Protein AF-A0A2D8UYD3-F1 (afdb_monomer_lite)

Structure (mmCIF, N/CA/C/O backbone):
data_AF-A0A2D8UYD3-F1
#
_entry.id   AF-A0A2D8UYD3-F1
#
loop_
_atom_site.group_PDB
_atom_site.id
_atom_site.type_symbol
_atom_site.label_atom_id
_atom_site.label_alt_id
_atom_site.label_comp_id
_atom_site.label_asym_id
_atom_site.label_entity_id
_atom_site.label_seq_id
_atom_site.pdbx_PDB_ins_code
_atom_site.Cartn_x
_atom_site.Cartn_y
_atom_site.Cartn_z
_atom_site.occupancy
_atom_site.B_iso_or_equiv
_atom_site.auth_seq_id
_atom_site.auth_comp_id
_atom_site.auth_asym_id
_atom_site.auth_atom_id
_atom_site.pdbx_PDB_model_num
ATOM 1 N N . MET A 1 1 ? 12.252 -5.531 -4.525 1.00 89.56 1 MET A N 1
ATOM 2 C CA . MET A 1 1 ? 12.252 -4.787 -3.244 1.00 89.56 1 MET A CA 1
ATOM 3 C C . MET A 1 1 ? 10.997 -5.173 -2.497 1.00 89.56 1 MET A C 1
ATOM 5 O O . MET A 1 1 ? 9.987 -5.334 -3.166 1.00 89.56 1 MET A O 1
ATOM 9 N N . SER A 1 2 ? 11.039 -5.302 -1.172 1.00 94.31 2 SER A N 1
ATOM 10 C CA . SER A 1 2 ? 9.851 -5.682 -0.404 1.00 94.31 2 SER A CA 1
ATOM 11 C C . SER A 1 2 ? 9.692 -4.797 0.833 1.00 94.31 2 SER A C 1
ATOM 13 O O . SER A 1 2 ? 10.687 -4.442 1.465 1.00 94.31 2 SER A O 1
ATOM 15 N N . VAL A 1 3 ? 8.452 -4.422 1.154 1.00 96.56 3 VAL A N 1
ATOM 16 C CA . VAL A 1 3 ? 8.078 -3.594 2.314 1.00 96.56 3 VAL A CA 1
ATOM 17 C C . VAL A 1 3 ? 6.857 -4.218 2.980 1.00 96.56 3 VAL A C 1
ATOM 19 O O . VAL A 1 3 ? 5.926 -4.626 2.292 1.00 96.56 3 VAL A O 1
ATOM 22 N N . GLY A 1 4 ? 6.864 -4.293 4.311 1.00 97.06 4 GLY A N 1
ATOM 23 C CA . GLY A 1 4 ? 5.740 -4.791 5.102 1.00 97.06 4 GLY A CA 1
ATOM 24 C C . GLY A 1 4 ? 5.145 -3.698 5.983 1.00 97.06 4 GLY A C 1
ATOM 25 O O . GLY A 1 4 ? 5.887 -2.925 6.590 1.00 97.06 4 GLY A O 1
ATOM 26 N N . TRP A 1 5 ? 3.817 -3.667 6.076 1.00 97.81 5 TRP A N 1
ATOM 27 C CA . TRP A 1 5 ? 3.069 -2.764 6.946 1.00 97.81 5 TRP A CA 1
ATOM 28 C C . TRP A 1 5 ? 2.193 -3.561 7.904 1.00 97.81 5 TRP A C 1
ATOM 30 O O . TRP A 1 5 ? 1.405 -4.400 7.478 1.00 97.81 5 TRP A O 1
ATOM 40 N N . HIS A 1 6 ? 2.297 -3.245 9.193 1.00 98.06 6 HIS A N 1
ATOM 41 C CA . HIS A 1 6 ? 1.374 -3.712 10.221 1.00 98.06 6 HIS A CA 1
ATOM 42 C C . HIS A 1 6 ? 0.842 -2.484 10.958 1.00 98.06 6 HIS A C 1
ATOM 44 O O . HIS A 1 6 ? 1.592 -1.806 11.663 1.00 98.06 6 HIS A O 1
ATOM 50 N N . MET A 1 7 ? -0.427 -2.149 10.726 1.00 97.75 7 MET A N 1
ATOM 51 C CA . MET A 1 7 ? -1.051 -0.934 11.255 1.00 97.75 7 MET A CA 1
ATOM 52 C C . MET A 1 7 ? -2.448 -1.231 11.783 1.00 97.75 7 MET A C 1
ATOM 54 O O . MET A 1 7 ? -3.140 -2.105 11.267 1.00 97.75 7 MET A O 1
ATOM 58 N N . LYS A 1 8 ? -2.870 -0.466 12.791 1.00 97.62 8 LYS A N 1
ATOM 59 C CA . LYS A 1 8 ? -4.214 -0.526 13.370 1.00 97.62 8 LYS A CA 1
ATOM 60 C C . LYS A 1 8 ? -4.749 0.883 13.569 1.00 97.62 8 LYS A C 1
ATOM 62 O O . LYS A 1 8 ? -4.023 1.755 14.046 1.00 97.62 8 LYS A O 1
ATOM 67 N N . LEU A 1 9 ? -6.019 1.080 13.239 1.00 96.75 9 LEU A N 1
ATOM 68 C CA . LEU A 1 9 ? -6.799 2.249 13.616 1.00 96.75 9 LEU A CA 1
ATOM 69 C C . LEU A 1 9 ? -7.755 1.830 14.731 1.00 96.75 9 LEU A C 1
ATOM 71 O O . LEU A 1 9 ? -8.566 0.917 14.559 1.00 96.75 9 LEU A O 1
ATOM 75 N N . VAL A 1 10 ? -7.634 2.493 15.875 1.00 97.00 10 VAL A N 1
ATOM 76 C CA . VAL A 1 10 ? -8.409 2.196 17.080 1.00 97.00 10 VAL A CA 1
ATOM 77 C C . VAL A 1 10 ? -9.303 3.388 17.380 1.00 97.00 10 VAL A C 1
ATOM 79 O O . VAL A 1 10 ? -8.821 4.520 17.430 1.00 97.00 10 VAL A O 1
ATOM 82 N N . ASP A 1 11 ? -10.591 3.128 17.576 1.00 95.94 11 ASP A N 1
ATOM 83 C CA . ASP A 1 11 ? -11.514 4.122 18.108 1.00 95.94 11 ASP A CA 1
ATOM 84 C C . ASP A 1 11 ? -11.281 4.285 19.616 1.00 95.94 11 ASP A C 1
ATOM 86 O O . ASP A 1 11 ? -11.267 3.308 20.364 1.00 95.94 11 ASP A O 1
ATOM 90 N N . ILE A 1 12 ? -11.084 5.522 20.067 1.00 95.94 12 ILE A N 1
ATOM 91 C CA . ILE A 1 12 ? -10.731 5.821 21.460 1.00 95.94 12 ILE A CA 1
ATOM 92 C C . ILE A 1 12 ? -11.934 5.782 22.404 1.00 95.94 12 ILE A C 1
ATOM 94 O O . ILE A 1 12 ? -11.739 5.643 23.610 1.00 95.94 12 ILE A O 1
ATOM 98 N N . GLU A 1 13 ? -13.157 5.901 21.883 1.00 96.88 13 GLU A N 1
ATOM 99 C CA . GLU A 1 13 ? -14.372 5.863 22.701 1.00 96.88 13 GLU A CA 1
ATOM 100 C C . GLU A 1 13 ? -14.775 4.420 23.015 1.00 96.88 13 GLU A C 1
ATOM 102 O O . GLU A 1 13 ? -14.970 4.062 24.177 1.00 96.88 13 GLU A O 1
ATOM 107 N N . SER A 1 14 ? -14.850 3.566 21.990 1.00 96.06 14 SER A N 1
ATOM 108 C CA . SER A 1 14 ? -15.201 2.147 22.148 1.00 96.06 14 SER A CA 1
ATOM 109 C C . SER A 1 14 ? -14.010 1.233 22.467 1.00 96.06 14 SER A C 1
ATOM 111 O O . SER A 1 14 ? -14.206 0.064 22.820 1.00 96.06 14 SER A O 1
ATOM 113 N N . LEU A 1 15 ? -12.779 1.740 22.319 1.00 96.19 15 LEU A N 1
ATOM 114 C CA . LEU A 1 15 ? -11.522 0.983 22.394 1.00 96.19 15 LEU A CA 1
ATOM 115 C C . LEU A 1 15 ? -11.448 -0.192 21.402 1.00 96.19 15 LEU A C 1
ATOM 117 O O . LEU A 1 15 ?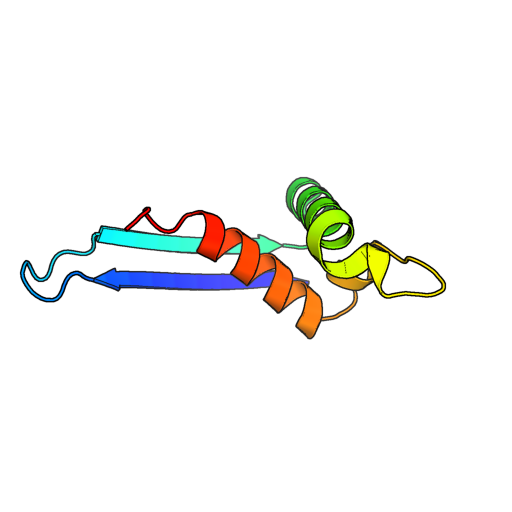 -10.672 -1.130 21.598 1.00 96.19 15 LEU A O 1
ATOM 121 N N . GLN A 1 16 ? -12.253 -0.163 20.337 1.00 97.31 16 GLN A N 1
ATOM 122 C CA . GLN A 1 16 ? -12.267 -1.199 19.308 1.00 97.31 16 GLN A CA 1
ATOM 123 C C . GLN A 1 16 ? -11.294 -0.876 18.175 1.00 97.31 16 GLN A C 1
ATOM 125 O O . GLN A 1 16 ? -11.115 0.277 17.783 1.00 97.31 16 GLN A O 1
ATOM 130 N N . THR A 1 17 ? -10.689 -1.919 17.602 1.00 97.06 17 THR A N 1
ATOM 131 C CA . THR A 1 17 ? -9.960 -1.791 16.333 1.00 97.06 17 THR A CA 1
ATOM 132 C C . THR A 1 17 ? -10.978 -1.720 15.203 1.00 97.06 17 THR A C 1
ATOM 134 O O . THR A 1 17 ? -11.711 -2.679 14.974 1.00 97.06 17 THR A O 1
ATOM 137 N N . ILE A 1 18 ? -11.033 -0.584 14.513 1.00 96.25 18 ILE A N 1
ATOM 138 C CA . ILE A 1 18 ? -12.004 -0.328 13.438 1.00 96.25 18 ILE A CA 1
ATOM 139 C C . ILE A 1 18 ? -11.418 -0.562 12.044 1.00 96.25 18 ILE A C 1
ATOM 141 O O . ILE A 1 18 ? -12.156 -0.675 11.070 1.00 96.25 18 ILE A O 1
ATOM 145 N N . TRP A 1 19 ? -10.093 -0.650 11.944 1.00 97.31 19 TRP A N 1
ATOM 146 C CA . TRP A 1 19 ? -9.382 -1.028 10.730 1.00 97.31 19 TRP A CA 1
ATOM 147 C C . TRP A 1 19 ? -8.002 -1.575 11.104 1.00 97.31 19 TRP A C 1
ATOM 149 O O . TRP A 1 19 ? -7.360 -1.086 12.036 1.00 97.31 19 TRP A O 1
ATOM 159 N N . GLU A 1 20 ? -7.545 -2.599 10.395 1.00 97.81 20 GLU A N 1
ATOM 160 C CA . GLU A 1 20 ? -6.238 -3.225 10.583 1.00 97.81 20 GL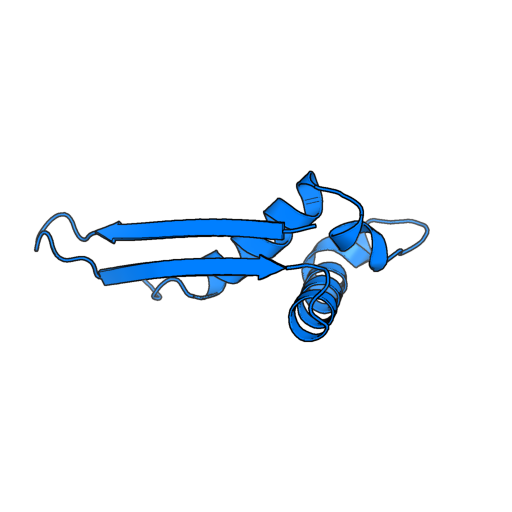U A CA 1
ATOM 161 C C . GLU A 1 20 ? -5.702 -3.690 9.235 1.00 97.81 20 GLU A C 1
ATOM 163 O O . GLU A 1 20 ? -6.460 -4.128 8.370 1.00 97.81 20 GLU A O 1
ATOM 168 N N . ILE A 1 21 ? -4.384 -3.626 9.086 1.00 97.44 21 ILE A N 1
ATOM 169 C CA . ILE A 1 21 ? -3.677 -4.195 7.949 1.00 97.44 21 ILE A CA 1
ATOM 170 C C . ILE A 1 21 ? -2.430 -4.935 8.421 1.00 97.44 21 ILE A C 1
ATOM 172 O O . ILE A 1 21 ? -1.740 -4.489 9.340 1.00 97.44 21 ILE A O 1
ATOM 176 N N . ASN A 1 22 ? -2.132 -6.047 7.758 1.00 97.50 22 ASN A N 1
ATOM 177 C CA . ASN A 1 22 ? -0.898 -6.803 7.913 1.00 97.50 22 ASN A CA 1
ATOM 178 C C . ASN A 1 22 ? -0.494 -7.343 6.537 1.00 97.50 22 ASN A C 1
ATOM 180 O O . ASN A 1 22 ? -0.828 -8.471 6.185 1.00 97.50 22 ASN A O 1
ATOM 184 N N . GLU A 1 23 ? 0.149 -6.494 5.739 1.00 96.38 23 GLU A N 1
ATOM 185 C CA . GLU A 1 23 ? 0.383 -6.751 4.317 1.00 96.38 23 GLU A CA 1
ATOM 186 C C . GLU A 1 23 ? 1.853 -6.588 3.939 1.00 96.38 23 GLU A C 1
ATOM 188 O O . GLU A 1 23 ? 2.562 -5.716 4.453 1.00 96.38 23 GLU A O 1
ATOM 193 N N . ILE A 1 24 ? 2.300 -7.426 3.000 1.00 97.94 24 ILE A N 1
ATOM 194 C CA . ILE A 1 24 ? 3.648 -7.388 2.430 1.00 97.94 24 ILE A CA 1
ATOM 195 C C . ILE A 1 24 ? 3.542 -7.077 0.942 1.00 97.94 24 ILE A C 1
ATOM 197 O O . ILE A 1 24 ? 2.975 -7.838 0.162 1.00 97.94 24 ILE A O 1
ATOM 201 N N . PHE A 1 25 ? 4.170 -5.981 0.539 1.00 97.69 25 PHE A N 1
ATOM 202 C CA . PHE A 1 25 ? 4.298 -5.580 -0.850 1.00 97.69 25 PHE A CA 1
ATOM 203 C C . PHE A 1 25 ? 5.656 -6.030 -1.369 1.00 97.69 25 PHE A C 1
ATOM 205 O O . PHE A 1 25 ? 6.690 -5.509 -0.949 1.00 97.69 25 PHE A O 1
ATOM 212 N N . ASP A 1 26 ? 5.655 -6.983 -2.296 1.00 96.94 26 ASP A N 1
ATOM 213 C CA . ASP A 1 26 ? 6.856 -7.431 -2.991 1.00 96.94 26 ASP A CA 1
ATOM 214 C C . ASP A 1 26 ? 6.868 -6.914 -4.431 1.00 96.94 26 ASP A C 1
ATOM 216 O O . ASP A 1 26 ? 6.060 -7.327 -5.254 1.00 96.94 26 ASP A O 1
ATOM 220 N N . GLY A 1 27 ? 7.810 -6.031 -4.759 1.00 94.25 27 GLY A N 1
ATOM 221 C CA . GLY A 1 27 ? 7.993 -5.500 -6.110 1.00 94.25 27 GLY A CA 1
ATOM 222 C C . GLY A 1 27 ? 8.432 -6.543 -7.145 1.00 94.25 27 GLY A C 1
ATOM 223 O O . GLY A 1 27 ? 8.423 -6.236 -8.332 1.00 94.25 27 GLY A O 1
ATOM 224 N N . GLY A 1 28 ? 8.814 -7.757 -6.727 1.00 94.94 28 GLY A N 1
ATOM 225 C CA . GLY A 1 28 ? 8.980 -8.899 -7.634 1.00 94.94 28 GLY A CA 1
ATOM 226 C C . GLY A 1 28 ? 7.654 -9.531 -8.079 1.00 94.94 28 GLY A C 1
ATOM 227 O O . GLY A 1 28 ? 7.624 -10.276 -9.057 1.00 94.94 28 GLY A O 1
ATOM 228 N N . ASN A 1 29 ? 6.550 -9.234 -7.388 1.00 96.31 29 ASN A N 1
ATOM 229 C CA . ASN A 1 29 ? 5.221 -9.715 -7.737 1.00 96.31 29 ASN A CA 1
ATOM 230 C C . ASN A 1 29 ? 4.605 -8.845 -8.846 1.00 96.31 29 ASN A C 1
ATOM 232 O O . ASN A 1 29 ? 4.513 -7.623 -8.722 1.00 96.31 29 ASN A O 1
ATOM 236 N N . GLY A 1 30 ? 4.125 -9.483 -9.918 1.00 95.75 30 GLY A N 1
ATOM 237 C CA . GLY A 1 30 ? 3.547 -8.794 -11.073 1.00 95.75 30 GLY A CA 1
ATOM 238 C C . GLY A 1 30 ? 2.317 -7.934 -10.759 1.00 95.75 30 GLY A C 1
ATOM 239 O O . GLY A 1 30 ? 2.131 -6.896 -11.396 1.00 95.75 30 GLY A O 1
ATOM 240 N N . SER A 1 31 ? 1.497 -8.293 -9.764 1.00 95.62 31 SER A N 1
ATOM 241 C CA . SER A 1 31 ? 0.343 -7.464 -9.379 1.00 95.62 31 SER A CA 1
ATOM 242 C C . SER A 1 31 ? 0.777 -6.182 -8.666 1.00 95.62 31 SER A C 1
ATOM 244 O O . SER A 1 31 ? 0.268 -5.105 -8.972 1.00 95.62 31 SER A O 1
ATOM 246 N N . VAL A 1 32 ? 1.774 -6.278 -7.783 1.00 96.56 32 VAL A N 1
ATOM 247 C CA . VAL A 1 32 ? 2.378 -5.133 -7.085 1.00 96.56 32 VAL A CA 1
ATOM 248 C C . VAL A 1 32 ? 3.082 -4.217 -8.082 1.00 96.56 32 VAL A C 1
ATOM 250 O O . VAL A 1 32 ? 2.894 -3.006 -8.034 1.00 96.56 32 VAL A O 1
ATOM 253 N N . ALA A 1 33 ? 3.829 -4.781 -9.034 1.00 95.44 33 ALA A N 1
ATOM 254 C CA . ALA A 1 33 ? 4.453 -4.014 -10.110 1.00 95.44 33 ALA A CA 1
ATOM 255 C C . ALA A 1 33 ? 3.414 -3.253 -10.953 1.00 95.44 33 ALA A C 1
ATOM 257 O O . ALA A 1 33 ? 3.587 -2.067 -11.234 1.00 95.44 33 ALA A O 1
ATOM 258 N N . THR A 1 34 ? 2.298 -3.905 -11.291 1.00 95.94 34 THR A N 1
ATOM 259 C CA . THR A 1 34 ? 1.194 -3.271 -12.031 1.00 95.94 34 THR A CA 1
ATOM 260 C C . THR A 1 34 ? 0.549 -2.135 -11.233 1.00 95.94 34 THR A C 1
ATOM 262 O O . THR A 1 34 ? 0.300 -1.059 -11.773 1.00 95.94 34 THR A O 1
ATOM 265 N N . ALA A 1 35 ? 0.306 -2.333 -9.937 1.00 96.00 35 ALA A N 1
ATOM 266 C CA . ALA A 1 35 ? -0.267 -1.302 -9.075 1.00 96.00 35 ALA A CA 1
ATOM 267 C C . ALA A 1 35 ? 0.701 -0.123 -8.842 1.00 96.00 35 ALA A C 1
ATOM 269 O O . ALA A 1 35 ? 0.272 1.029 -8.817 1.00 96.00 35 ALA A O 1
ATOM 270 N N . ALA A 1 36 ? 2.007 -0.382 -8.735 1.00 95.62 36 ALA A N 1
ATOM 271 C C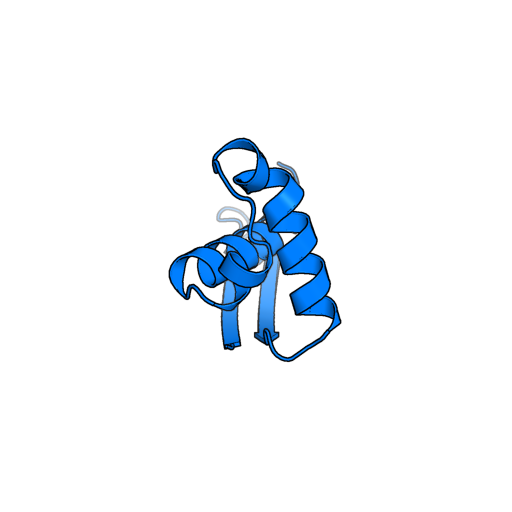A . ALA A 1 36 ? 3.032 0.659 -8.648 1.00 95.62 36 ALA A CA 1
ATOM 272 C C . ALA A 1 36 ? 3.080 1.526 -9.918 1.00 95.62 36 ALA A C 1
ATOM 274 O O . ALA A 1 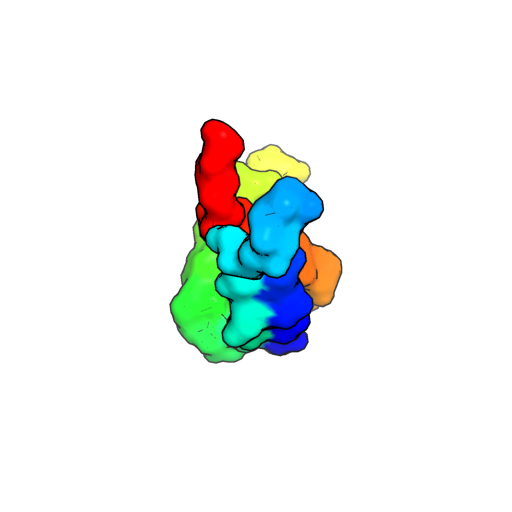36 ? 3.214 2.747 -9.823 1.00 95.62 36 ALA A O 1
ATOM 275 N N . PHE A 1 37 ? 2.907 0.912 -11.094 1.00 94.06 37 PHE A N 1
ATOM 276 C CA . PHE A 1 37 ? 2.761 1.627 -12.363 1.00 94.06 37 PHE A CA 1
ATOM 277 C C . PHE A 1 37 ? 1.519 2.532 -12.366 1.00 94.06 37 PHE A C 1
ATOM 279 O O . PHE A 1 37 ? 1.605 3.703 -12.720 1.00 94.06 37 PHE A O 1
ATOM 286 N N . GLN A 1 38 ? 0.368 2.025 -11.919 1.00 94.38 38 GLN A N 1
ATOM 287 C CA . GLN A 1 38 ? -0.863 2.823 -11.838 1.00 94.38 38 GLN A CA 1
ATOM 288 C C . GLN A 1 38 ? -0.720 4.013 -10.880 1.00 94.38 38 GLN A C 1
ATOM 290 O O . GLN A 1 38 ? -1.150 5.117 -11.203 1.00 94.38 38 GLN A O 1
ATOM 295 N N . TYR A 1 39 ? -0.074 3.805 -9.730 1.00 94.81 39 TYR A N 1
ATOM 296 C CA . TYR A 1 39 ? 0.253 4.880 -8.795 1.00 94.81 39 TYR A CA 1
ATOM 297 C C . TYR A 1 39 ? 1.174 5.932 -9.424 1.00 94.81 39 TYR A C 1
ATOM 299 O O . TYR A 1 39 ? 0.952 7.127 -9.245 1.00 94.81 39 TYR A O 1
ATOM 307 N N . TYR A 1 40 ? 2.186 5.507 -10.186 1.00 94.12 40 TYR A N 1
ATOM 308 C CA . TYR A 1 40 ? 3.068 6.427 -10.900 1.00 94.12 40 TYR A CA 1
ATOM 309 C C . TYR A 1 40 ? 2.289 7.337 -11.857 1.00 94.12 40 TYR A C 1
ATOM 311 O O . TYR A 1 40 ? 2.456 8.556 -11.813 1.00 94.12 40 TYR A O 1
ATOM 319 N N . GLU A 1 41 ? 1.422 6.759 -12.689 1.00 91.69 41 GLU A N 1
ATOM 320 C CA . GLU A 1 41 ? 0.612 7.509 -13.655 1.00 91.69 41 GLU A CA 1
ATOM 321 C C . GLU A 1 41 ? -0.339 8.498 -12.968 1.00 91.69 41 GLU A C 1
ATOM 323 O O . GLU A 1 41 ? -0.465 9.638 -13.414 1.00 91.69 41 GLU A O 1
ATOM 328 N N . ALA A 1 42 ? -0.975 8.085 -11.868 1.00 91.44 42 ALA A N 1
ATOM 329 C CA . ALA A 1 42 ? -1.945 8.907 -11.149 1.00 91.44 42 ALA A CA 1
ATOM 330 C C . ALA A 1 42 ? -1.299 10.054 -10.350 1.00 91.44 42 ALA A C 1
ATOM 332 O O . ALA A 1 42 ? -1.778 11.184 -10.403 1.00 91.44 42 ALA A O 1
ATOM 333 N N . GLU A 1 43 ? -0.204 9.779 -9.634 1.00 90.50 43 GLU A N 1
ATOM 334 C CA . GLU A 1 43 ? 0.313 10.678 -8.590 1.00 90.50 43 GLU A CA 1
ATOM 335 C C . GLU A 1 43 ? 1.630 11.382 -8.968 1.00 90.50 43 GLU A C 1
ATOM 337 O O . GLU A 1 43 ? 2.028 12.349 -8.317 1.00 90.50 43 GLU A O 1
ATOM 342 N N . ILE A 1 44 ? 2.351 10.904 -9.994 1.00 83.81 44 ILE A N 1
ATOM 343 C CA . ILE A 1 44 ? 3.737 11.330 -10.271 1.00 83.81 44 ILE A CA 1
ATOM 344 C C . ILE A 1 44 ? 3.962 11.777 -11.724 1.00 83.81 44 ILE A C 1
ATOM 346 O O . ILE A 1 44 ? 4.679 12.758 -11.957 1.00 83.81 44 ILE A O 1
ATOM 350 N N . GLY A 1 45 ? 3.389 11.072 -12.704 1.00 71.44 45 GLY A N 1
ATOM 351 C CA . GLY A 1 45 ? 3.763 11.139 -14.125 1.00 71.44 45 GLY A CA 1
ATOM 352 C C . GLY A 1 45 ? 3.764 12.541 -14.747 1.00 71.44 45 GLY A C 1
ATOM 353 O O . GLY A 1 45 ? 4.578 12.825 -15.625 1.00 71.44 45 GLY A O 1
ATOM 354 N N . ALA A 1 46 ? 2.937 13.462 -14.243 1.00 70.69 46 ALA A N 1
ATOM 355 C CA . ALA A 1 46 ? 2.854 14.838 -14.739 1.00 70.69 46 ALA A CA 1
ATOM 356 C C . ALA A 1 46 ? 4.085 15.719 -14.414 1.00 70.69 46 ALA A C 1
ATOM 358 O O . ALA A 1 46 ? 4.253 16.781 -15.016 1.00 70.69 46 ALA A O 1
ATOM 359 N N . GLY A 1 47 ? 4.945 15.316 -13.468 1.00 66.44 47 GLY A N 1
ATOM 360 C CA . GLY A 1 47 ? 6.040 16.150 -12.950 1.00 66.44 47 GLY A CA 1
ATOM 361 C C . GLY A 1 47 ? 7.402 15.993 -13.639 1.00 66.44 47 GLY A C 1
ATOM 362 O O . GLY A 1 47 ? 8.304 16.795 -13.389 1.00 66.44 47 GLY A O 1
ATOM 363 N N . PHE A 1 48 ? 7.594 14.979 -14.490 1.00 66.94 48 PHE A N 1
ATOM 364 C CA . PHE A 1 48 ? 8.911 14.633 -15.039 1.00 66.94 48 PHE A CA 1
ATOM 365 C C . PHE A 1 48 ? 9.026 14.903 -16.542 1.00 66.94 48 PHE A C 1
ATOM 367 O O . PHE A 1 48 ? 8.156 14.553 -17.329 1.00 66.94 48 PHE A O 1
ATOM 374 N N . ARG A 1 49 ? 10.175 15.456 -16.966 1.00 64.44 49 ARG A N 1
ATOM 375 C CA . ARG A 1 49 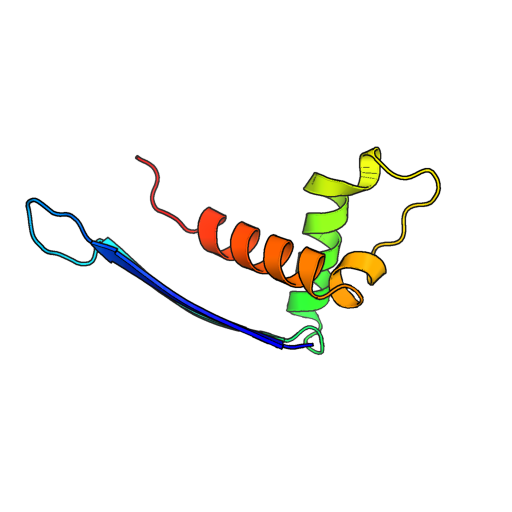? 10.506 15.661 -18.394 1.00 64.44 49 ARG A CA 1
ATOM 376 C C . ARG A 1 49 ? 10.577 14.358 -19.195 1.00 64.44 49 ARG A C 1
ATOM 378 O O . ARG A 1 49 ? 10.382 14.385 -20.405 1.00 64.44 49 ARG A O 1
ATOM 385 N N . LYS A 1 50 ? 10.916 13.250 -18.533 1.00 75.06 50 LYS A N 1
ATOM 386 C CA . LYS A 1 50 ? 10.930 11.903 -19.099 1.00 75.06 50 LYS A CA 1
ATOM 387 C C . LYS A 1 50 ? 10.291 10.962 -18.079 1.00 75.06 50 LYS A C 1
ATOM 389 O O . LYS A 1 50 ? 10.932 10.692 -17.062 1.00 75.06 50 LYS A O 1
ATOM 394 N N . PRO A 1 51 ? 9.052 10.519 -18.316 1.00 72.94 51 PRO A N 1
ATOM 395 C CA . PRO A 1 51 ? 8.414 9.556 -17.446 1.00 72.94 51 PRO A CA 1
ATOM 396 C C . PRO A 1 51 ? 9.179 8.230 -17.448 1.00 72.94 51 PRO A C 1
ATOM 398 O O . PRO A 1 51 ? 9.616 7.768 -18.504 1.00 72.94 51 PRO A O 1
ATOM 401 N N . ASP A 1 52 ? 9.361 7.650 -16.268 1.00 83.50 52 ASP A N 1
ATOM 402 C CA . ASP A 1 52 ? 9.972 6.336 -16.072 1.00 83.50 52 ASP A CA 1
ATOM 403 C C . ASP A 1 52 ? 9.178 5.583 -14.995 1.00 83.50 52 ASP A C 1
ATOM 405 O O . ASP A 1 52 ? 9.380 5.815 -13.801 1.00 83.50 52 ASP A O 1
ATOM 409 N N . PRO A 1 53 ? 8.237 4.718 -15.393 1.00 76.00 53 PRO A N 1
ATOM 410 C CA . PRO A 1 53 ? 7.387 3.995 -14.454 1.00 76.00 53 PRO A CA 1
ATOM 411 C C . PRO A 1 53 ? 8.143 2.984 -13.581 1.00 76.00 53 PRO A C 1
ATOM 413 O O . PRO A 1 53 ? 7.688 2.653 -12.484 1.00 76.00 53 PRO A O 1
ATOM 416 N N . GLU A 1 54 ? 9.322 2.523 -14.013 1.00 87.69 54 GLU A N 1
ATOM 417 C CA . GLU A 1 54 ? 10.163 1.626 -13.209 1.00 87.69 54 GLU A CA 1
ATOM 418 C C . GLU A 1 54 ? 10.778 2.348 -12.000 1.00 87.69 54 GLU A C 1
ATOM 420 O O . GLU A 1 54 ? 11.192 1.712 -11.027 1.00 87.69 54 GLU A O 1
ATOM 425 N N . LEU A 1 55 ? 10.768 3.686 -12.004 1.00 90.88 55 LEU A N 1
ATOM 426 C CA . LEU A 1 55 ? 11.314 4.524 -10.941 1.00 90.88 55 LEU A CA 1
ATOM 427 C C . LEU A 1 55 ? 10.693 4.221 -9.569 1.00 90.88 55 LEU A C 1
ATOM 429 O O . LEU A 1 55 ? 11.398 4.262 -8.557 1.00 90.88 55 LEU A O 1
ATOM 433 N N . VAL A 1 56 ? 9.394 3.896 -9.518 1.00 93.50 56 VAL A N 1
ATOM 434 C CA . VAL A 1 56 ? 8.715 3.542 -8.258 1.00 93.50 56 VAL A CA 1
ATOM 435 C C . VAL A 1 56 ? 9.269 2.238 -7.689 1.00 93.50 56 VAL A C 1
ATOM 437 O O . VAL A 1 56 ? 9.493 2.161 -6.486 1.00 93.50 56 VAL A O 1
ATOM 440 N N . LEU A 1 57 ? 9.553 1.241 -8.531 1.00 94.94 57 LEU A N 1
ATOM 441 C CA . LEU A 1 57 ? 10.112 -0.048 -8.104 1.00 94.94 57 LEU A CA 1
ATOM 442 C C . LEU A 1 57 ? 11.613 0.035 -7.785 1.00 94.94 57 LEU A C 1
ATOM 444 O O . LEU A 1 57 ? 12.111 -0.712 -6.940 1.00 94.94 57 LEU A O 1
ATOM 448 N N . ALA A 1 58 ? 12.330 0.951 -8.438 1.00 93.38 58 ALA A N 1
ATOM 449 C CA . ALA A 1 58 ? 13.765 1.150 -8.259 1.00 93.38 58 ALA A CA 1
ATOM 450 C C . ALA A 1 58 ? 14.122 2.054 -7.062 1.00 93.38 58 ALA A C 1
ATOM 452 O O . ALA A 1 58 ? 15.243 1.992 -6.555 1.00 93.38 58 ALA A O 1
ATOM 453 N N . SER A 1 59 ? 13.197 2.897 -6.589 1.00 93.38 59 SER A N 1
ATOM 454 C CA . SER A 1 59 ? 13.447 3.856 -5.507 1.00 93.38 59 SER A CA 1
ATOM 455 C C . SER A 1 59 ? 12.793 3.419 -4.191 1.00 93.38 59 SER A C 1
ATOM 457 O O . SER A 1 59 ? 11.568 3.458 -4.095 1.00 93.38 59 SER A O 1
ATOM 459 N N . PRO A 1 60 ? 13.563 3.126 -3.119 1.00 94.88 60 PRO A N 1
ATOM 460 C CA . PRO A 1 60 ? 12.987 2.745 -1.826 1.00 94.88 60 PRO A CA 1
ATOM 461 C C . PRO A 1 60 ? 12.004 3.767 -1.261 1.00 94.88 60 PRO A C 1
ATOM 463 O O . PRO A 1 60 ? 10.980 3.411 -0.683 1.00 94.88 60 PRO A O 1
ATOM 466 N N . ARG A 1 61 ? 12.294 5.054 -1.473 1.00 94.50 61 ARG A N 1
ATOM 467 C CA . ARG A 1 61 ? 11.427 6.147 -1.036 1.00 94.50 61 ARG A CA 1
ATOM 468 C C . ARG A 1 61 ? 10.090 6.131 -1.776 1.00 94.50 61 ARG A C 1
ATOM 470 O O . ARG A 1 61 ? 9.053 6.220 -1.130 1.00 94.50 61 ARG A O 1
ATOM 477 N N . LEU A 1 62 ? 10.114 6.041 -3.108 1.00 94.44 62 LEU A N 1
ATOM 478 C CA . LEU A 1 62 ? 8.885 6.064 -3.907 1.00 94.44 62 LEU A CA 1
ATOM 479 C C . LEU A 1 62 ? 8.087 4.772 -3.735 1.00 94.44 62 LEU A C 1
ATOM 481 O O . LEU A 1 62 ? 6.870 4.840 -3.616 1.00 94.44 62 LEU A O 1
ATOM 485 N N . PHE A 1 63 ? 8.756 3.621 -3.635 1.00 96.75 63 PHE A N 1
ATOM 486 C CA . PHE A 1 63 ? 8.109 2.351 -3.318 1.00 96.75 63 PHE A CA 1
ATOM 487 C C . PHE A 1 63 ? 7.401 2.416 -1.956 1.00 96.75 63 PHE A C 1
ATOM 489 O O . PHE A 1 63 ? 6.241 2.031 -1.831 1.00 96.75 63 PHE A O 1
ATOM 496 N N . GLY A 1 64 ? 8.054 2.987 -0.938 1.00 97.06 64 GLY A N 1
ATOM 497 C CA . GLY A 1 64 ? 7.434 3.239 0.365 1.00 97.06 64 GLY A CA 1
ATOM 498 C C . GLY A 1 64 ? 6.200 4.145 0.279 1.00 97.06 64 GLY A C 1
ATOM 499 O O . GLY A 1 64 ? 5.175 3.838 0.878 1.00 97.06 64 GLY A O 1
ATOM 500 N N . GLN A 1 65 ? 6.262 5.225 -0.507 1.00 96.38 65 GLN A N 1
ATOM 501 C CA . GLN A 1 65 ? 5.119 6.123 -0.721 1.00 96.38 65 GLN A CA 1
ATOM 502 C C . GLN A 1 65 ? 3.957 5.433 -1.442 1.00 96.38 65 GLN A C 1
ATOM 504 O O . GLN A 1 65 ? 2.823 5.537 -0.988 1.00 96.38 65 GLN A O 1
ATOM 509 N N . TYR A 1 66 ? 4.243 4.689 -2.511 1.00 96.62 66 TYR A N 1
ATOM 510 C CA . TYR A 1 66 ? 3.263 3.879 -3.236 1.00 96.62 66 TYR A CA 1
ATOM 511 C C . TYR A 1 66 ? 2.544 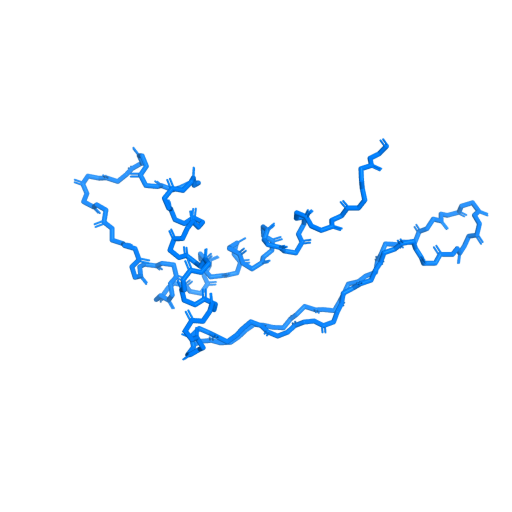2.890 -2.307 1.00 96.62 66 TYR A C 1
ATOM 513 O O . TYR A 1 66 ? 1.312 2.815 -2.298 1.00 96.62 66 TYR A O 1
ATOM 521 N N . THR A 1 67 ? 3.305 2.128 -1.517 1.00 98.00 67 THR A N 1
ATOM 522 C CA . THR A 1 67 ? 2.716 1.124 -0.622 1.00 98.00 67 THR A CA 1
ATOM 523 C C . THR A 1 67 ? 1.876 1.792 0.463 1.00 98.00 67 THR A C 1
ATOM 525 O O . THR A 1 67 ? 0.744 1.373 0.667 1.00 98.00 67 THR A O 1
ATOM 528 N N . LEU A 1 68 ? 2.339 2.890 1.075 1.00 97.25 68 LEU A N 1
ATOM 529 C CA . LEU A 1 68 ? 1.531 3.672 2.022 1.00 97.25 68 LEU A CA 1
ATOM 530 C C . LEU A 1 68 ? 0.264 4.247 1.394 1.00 97.25 68 LEU A C 1
ATOM 532 O O . LEU A 1 68 ? -0.796 4.163 2.002 1.00 97.25 68 LEU A O 1
ATOM 536 N N . HIS A 1 69 ? 0.350 4.799 0.184 1.00 97.06 69 HIS A N 1
ATOM 537 C CA . HIS A 1 69 ? -0.816 5.290 -0.546 1.00 97.06 69 HIS A CA 1
ATOM 538 C C . HIS A 1 69 ? -1.847 4.170 -0.755 1.00 97.06 69 HIS A C 1
ATOM 540 O O . HIS A 1 69 ? -3.035 4.361 -0.507 1.00 97.06 69 HIS A O 1
ATOM 546 N N . SER A 1 70 ? -1.380 2.979 -1.139 1.00 96.75 70 SER A N 1
ATOM 547 C CA . SER A 1 70 ? -2.224 1.789 -1.308 1.00 96.75 70 SER A CA 1
ATOM 548 C C . SER A 1 70 ? -2.829 1.301 0.010 1.00 96.75 70 SER A C 1
ATOM 550 O O . SER A 1 70 ? -3.958 0.833 0.023 1.00 96.75 70 SER A O 1
ATOM 552 N N . VAL A 1 71 ? -2.106 1.415 1.128 1.00 97.31 71 VAL A N 1
ATOM 553 C CA . VAL A 1 71 ? -2.636 1.095 2.460 1.00 97.31 71 VAL A CA 1
ATOM 554 C C . VAL A 1 71 ? -3.699 2.115 2.877 1.00 97.31 71 VAL A C 1
ATOM 556 O O . VAL A 1 71 ? -4.791 1.735 3.296 1.00 97.31 71 VAL A O 1
ATOM 559 N N . PHE A 1 72 ? -3.417 3.410 2.736 1.00 95.38 72 PHE A N 1
ATOM 560 C CA . PHE A 1 72 ? -4.317 4.478 3.170 1.00 95.38 72 PHE A CA 1
ATOM 561 C C . PHE A 1 72 ? -5.599 4.572 2.349 1.00 95.38 72 PHE A C 1
ATOM 563 O O . PHE A 1 72 ? -6.616 4.996 2.892 1.00 95.38 72 PHE A O 1
ATOM 570 N N . SER A 1 73 ? -5.604 4.122 1.093 1.00 94.31 73 SER A N 1
ATOM 571 C CA . SER A 1 73 ? -6.839 4.033 0.305 1.00 94.31 73 SER A CA 1
ATOM 572 C C . SER A 1 73 ? -7.842 3.009 0.854 1.00 94.31 73 SER A C 1
ATOM 574 O O . SER A 1 73 ? -9.012 3.050 0.483 1.00 94.31 73 SER A O 1
ATOM 576 N N . THR A 1 74 ? -7.413 2.119 1.757 1.00 95.62 74 THR A N 1
ATOM 577 C CA . THR A 1 74 ? -8.288 1.145 2.432 1.00 95.62 74 THR A CA 1
ATOM 578 C C . THR A 1 74 ? -8.851 1.645 3.761 1.00 95.62 74 THR A C 1
ATOM 580 O O . THR A 1 74 ? -9.638 0.935 4.389 1.00 95.62 74 THR A O 1
ATOM 583 N N . LEU A 1 75 ? -8.453 2.842 4.213 1.00 95.44 75 LEU A N 1
ATOM 584 C CA . LEU A 1 75 ? -8.996 3.423 5.436 1.00 95.44 75 LEU A CA 1
ATOM 585 C C . LEU A 1 75 ? -10.512 3.642 5.291 1.00 95.44 75 LEU A C 1
ATOM 587 O O . LEU A 1 75 ? -10.972 4.060 4.224 1.00 95.44 75 LEU A O 1
ATOM 591 N N . PRO A 1 76 ? -11.299 3.402 6.355 1.00 93.00 76 PRO A N 1
ATOM 592 C CA . PRO A 1 76 ? -12.723 3.696 6.333 1.00 93.00 76 PRO A CA 1
ATOM 593 C C . PRO A 1 76 ? -12.956 5.194 6.096 1.00 93.00 76 PRO A C 1
ATOM 595 O O . PRO A 1 76 ? -12.231 6.046 6.620 1.00 93.00 76 PRO A O 1
ATOM 598 N N . LEU A 1 77 ? -13.984 5.510 5.303 1.00 83.81 77 LEU A N 1
ATOM 599 C CA . LEU A 1 77 ? -14.466 6.882 5.153 1.00 83.81 77 LEU A CA 1
ATOM 600 C C . LEU A 1 77 ? -14.919 7.404 6.524 1.00 83.81 77 LEU A C 1
ATOM 602 O O . LEU A 1 77 ? -15.484 6.651 7.317 1.00 83.81 77 LEU A O 1
ATOM 606 N N . ARG A 1 78 ? -14.627 8.678 6.790 1.00 67.69 78 ARG A N 1
ATOM 607 C CA . ARG A 1 78 ? -15.057 9.365 8.014 1.00 67.69 78 ARG A CA 1
ATOM 608 C C . ARG A 1 78 ? -16.566 9.547 8.062 1.00 67.69 78 ARG A C 1
ATOM 610 O O . ARG A 1 78 ? -17.142 9.844 6.991 1.00 67.69 78 ARG A O 1
#

Secondary structure (DSSP, 8-state):
-EEEEEEEEE-TTT--EEEEEEEEEETTSHHHHHHHHHHHHHHTGGG-SS--TTHHHH-HHHHHHHHHHHHHTTSPP-

Radius of gyration: 14.73 Å; chains: 1; bounding box: 29×26×42 Å

pLDDT: mean 92.15, std 8.58, range [64.44, 98.06]

Foldseek 3Di:
DKDWDWDFDADPVVRDTPDTDTDMQDCVDPVSLVQLLVCCVPPPQVPDPDDDSCCCVVDPVNVVVSVVVVVVVPDDDD

Sequence (78 aa):
MSVGWHMKLVDIESLQTIWEINEIFDGGNGSVATAAFQYYEAEIGAGFRKPDPELVLASPRLFGQYTLHSVFSTLPLR